Protein AF-A0A7S1D3A8-F1 (afdb_monomer_lite)

Secondary structure (DSSP, 8-state):
-HHHIIIIIHHHHHHHHHHHHTHHHHHHHHHHHHHHHHHHHHHHHHHH--S-TTT---TT-HHHHT-HHHHHHHHHHHHHHHHHTHHHHHHHHHHHHHHHT-HHHHHHHHHHHHHHHHHHHHHHHHHHHHHHHHHHHTTT-HHHHHHHHHHHHHHHHHHHHHHHHHHHHHGGG-

Structure (mmCIF, N/CA/C/O backbone):
data_AF-A0A7S1D3A8-F1
#
_entry.id   AF-A0A7S1D3A8-F1
#
loop_
_atom_site.group_PDB
_atom_site.id
_atom_site.type_symbol
_atom_site.label_atom_id
_atom_site.label_alt_id
_atom_site.label_comp_id
_atom_site.label_asym_id
_atom_site.label_entity_id
_atom_site.label_seq_id
_atom_site.pdbx_PDB_ins_code
_atom_site.Cartn_x
_atom_site.Cartn_y
_atom_site.Cartn_z
_at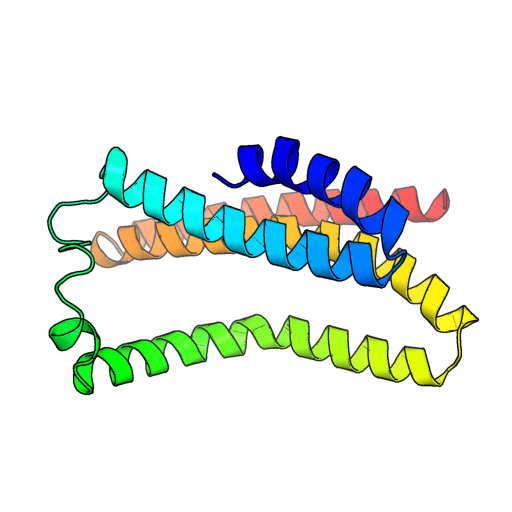om_site.occupancy
_atom_site.B_iso_or_equiv
_atom_site.auth_seq_id
_atom_site.auth_comp_id
_atom_site.auth_asym_id
_atom_site.auth_atom_id
_atom_site.pdbx_PDB_model_num
ATOM 1 N N . SER A 1 1 ? -13.268 -11.171 -0.963 1.00 61.00 1 SER A N 1
ATOM 2 C CA . SER A 1 1 ? -13.591 -10.149 -1.978 1.00 61.00 1 SER A CA 1
ATOM 3 C C . SER A 1 1 ? -12.442 -9.978 -2.970 1.00 61.00 1 SER A C 1
ATOM 5 O O . SER A 1 1 ? -12.591 -10.366 -4.119 1.00 61.00 1 SER A O 1
ATOM 7 N N . THR A 1 2 ? -11.254 -9.556 -2.523 1.00 64.69 2 THR A N 1
ATOM 8 C CA . THR A 1 2 ? -10.090 -9.239 -3.378 1.00 64.69 2 THR A CA 1
ATOM 9 C C . THR A 1 2 ? -9.621 -10.376 -4.292 1.00 64.69 2 THR A C 1
ATOM 11 O O . THR A 1 2 ? -9.406 -10.151 -5.473 1.00 64.69 2 THR A O 1
ATOM 14 N N . LEU A 1 3 ? -9.532 -11.615 -3.790 1.00 71.25 3 LEU A N 1
ATOM 15 C CA . LEU A 1 3 ? -9.133 -12.777 -4.606 1.00 71.25 3 LEU A CA 1
ATOM 16 C C . LEU A 1 3 ? -10.114 -13.070 -5.753 1.00 71.25 3 LEU A C 1
ATOM 18 O O . LEU A 1 3 ? -9.698 -13.484 -6.829 1.00 71.25 3 LEU A O 1
ATOM 22 N N . LEU A 1 4 ? -11.407 -12.821 -5.532 1.00 67.19 4 LEU A N 1
ATOM 23 C CA . LEU A 1 4 ? -12.466 -13.082 -6.507 1.00 67.19 4 LEU A CA 1
ATOM 24 C C . LEU A 1 4 ? -12.478 -11.994 -7.592 1.00 67.19 4 LEU A C 1
ATOM 26 O O . LEU A 1 4 ? -12.541 -12.302 -8.779 1.00 67.19 4 LEU A O 1
ATOM 30 N N . SER A 1 5 ? -12.300 -10.731 -7.190 1.00 66.62 5 SER A N 1
ATOM 31 C CA . SER A 1 5 ? -12.123 -9.609 -8.117 1.00 66.62 5 SER A CA 1
ATOM 32 C C . SER A 1 5 ? -10.848 -9.745 -8.959 1.00 66.62 5 SER A C 1
ATOM 34 O O . SER A 1 5 ? -10.890 -9.508 -10.166 1.00 66.62 5 SER A O 1
ATOM 36 N N . CYS A 1 6 ? -9.721 -10.141 -8.353 1.00 63.53 6 CYS A N 1
ATOM 37 C CA . CYS A 1 6 ? -8.453 -10.311 -9.070 1.00 63.53 6 CYS A CA 1
ATOM 38 C C . CYS A 1 6 ? -8.488 -11.509 -10.024 1.00 63.53 6 CYS A C 1
ATOM 40 O O . CYS A 1 6 ? -7.989 -11.410 -11.139 1.00 63.53 6 CYS A O 1
ATOM 42 N N . GLY A 1 7 ? -9.067 -12.633 -9.594 1.00 69.56 7 GLY A N 1
ATOM 43 C CA . GLY A 1 7 ? -9.063 -13.875 -10.368 1.00 69.56 7 GLY A CA 1
ATOM 44 C C . GLY A 1 7 ? -10.074 -13.914 -11.513 1.00 69.56 7 GLY A C 1
ATOM 45 O O . GLY A 1 7 ? -9.847 -14.625 -12.485 1.00 69.56 7 GLY A O 1
ATOM 46 N N . VAL A 1 8 ? -11.179 -13.166 -11.417 1.00 70.19 8 VAL A N 1
ATOM 47 C CA . VAL A 1 8 ? -12.288 -13.253 -12.383 1.00 70.19 8 VAL A CA 1
ATOM 48 C C . VAL A 1 8 ? -12.527 -11.923 -13.088 1.00 70.19 8 VAL A C 1
ATOM 50 O O . VAL A 1 8 ? -12.502 -11.868 -14.315 1.00 70.19 8 VAL A O 1
ATOM 53 N N . THR A 1 9 ? -12.715 -10.833 -12.343 1.00 73.12 9 THR A N 1
ATOM 54 C CA . THR A 1 9 ? -13.114 -9.549 -12.938 1.00 73.12 9 THR A CA 1
ATOM 55 C C . THR A 1 9 ? -12.007 -8.932 -13.787 1.00 73.12 9 THR A C 1
ATOM 57 O O . THR A 1 9 ? -12.277 -8.459 -14.886 1.00 73.12 9 THR A O 1
ATOM 60 N N . LEU A 1 10 ? -10.768 -8.951 -13.291 1.00 74.19 10 LEU A N 1
ATOM 61 C CA . LEU A 1 10 ? -9.603 -8.338 -13.935 1.00 74.19 10 LEU A CA 1
ATOM 62 C C . LEU A 1 10 ? -9.209 -9.004 -15.275 1.00 74.19 10 LEU A C 1
ATOM 64 O O . LEU A 1 10 ? -9.057 -8.287 -16.264 1.00 74.19 10 LEU A O 1
ATOM 68 N N . PRO A 1 11 ? -9.083 -10.344 -15.382 1.00 77.31 11 PRO A N 1
ATOM 69 C CA . PRO A 1 11 ? -8.753 -10.980 -16.659 1.00 77.31 11 PRO A CA 1
ATOM 70 C C . PRO A 1 11 ? -9.893 -10.892 -17.681 1.00 77.31 11 PRO A C 1
ATOM 72 O O . PRO A 1 11 ? -9.628 -10.690 -18.866 1.00 77.31 11 PRO A O 1
ATOM 75 N N . LEU A 1 12 ? -11.156 -10.984 -17.244 1.00 74.75 12 LEU A N 1
ATOM 76 C CA . LEU A 1 12 ? -12.311 -10.832 -18.134 1.00 74.75 12 LEU A CA 1
ATOM 77 C C . LEU A 1 12 ? -12.417 -9.401 -18.673 1.00 74.75 12 LEU A C 1
ATOM 79 O O . LEU A 1 12 ? -12.597 -9.212 -19.876 1.00 74.75 12 LEU A O 1
ATOM 83 N N . SER A 1 13 ? -12.265 -8.386 -17.817 1.00 72.62 13 SER A N 1
ATOM 84 C CA . SER A 1 13 ? -12.326 -6.989 -18.253 1.00 72.62 13 SER A CA 1
ATOM 85 C C . SER A 1 13 ? -11.153 -6.629 -19.165 1.00 72.62 13 SER A C 1
ATOM 87 O O . SER A 1 13 ? -11.371 -5.977 -20.184 1.00 72.62 13 SER A O 1
ATOM 89 N N . LEU A 1 14 ? -9.938 -7.113 -18.888 1.00 75.50 14 LEU A N 1
ATOM 90 C CA . LEU A 1 14 ? -8.790 -6.909 -19.775 1.00 75.50 14 LEU A CA 1
ATOM 91 C C . LEU A 1 14 ? -8.993 -7.570 -21.142 1.00 75.50 14 LEU A C 1
ATOM 93 O O . LEU A 1 14 ? -8.772 -6.919 -22.161 1.00 75.50 14 LEU A O 1
ATOM 97 N N . PHE A 1 15 ? -9.455 -8.823 -21.184 1.00 76.50 15 PHE A N 1
ATOM 98 C CA . PHE A 1 15 ? -9.671 -9.538 -22.445 1.00 76.50 15 PHE A CA 1
ATOM 99 C C . PHE A 1 15 ? -10.673 -8.817 -23.356 1.00 76.50 15 PHE A C 1
ATOM 101 O O . PHE A 1 15 ? -10.436 -8.686 -24.558 1.00 76.50 15 PHE A O 1
ATOM 108 N N . PHE A 1 16 ? -11.765 -8.303 -22.787 1.00 74.50 16 PHE A N 1
ATOM 109 C CA . PHE A 1 16 ? -12.760 -7.555 -23.548 1.00 74.50 16 PHE A CA 1
ATOM 110 C C . PHE A 1 16 ? -12.296 -6.129 -23.870 1.00 74.50 16 PHE A C 1
ATOM 112 O O . PHE A 1 16 ? -12.231 -5.765 -25.040 1.00 74.50 16 PHE A O 1
ATOM 119 N N . PHE A 1 17 ? -11.943 -5.304 -22.884 1.00 72.50 17 PHE A N 1
ATOM 120 C CA . PHE A 1 17 ? -11.730 -3.868 -23.109 1.00 72.50 17 PHE A CA 1
ATOM 121 C C . PHE A 1 17 ? -10.424 -3.539 -23.843 1.00 72.50 17 PHE A C 1
ATOM 123 O O . PHE A 1 17 ? -10.405 -2.608 -24.654 1.00 72.50 17 PHE A O 1
ATOM 130 N N . VAL A 1 18 ? -9.350 -4.312 -23.646 1.00 73.50 18 VAL A N 1
ATOM 131 C CA . VAL A 1 18 ? -8.080 -4.085 -24.365 1.00 73.50 18 VAL A CA 1
ATOM 132 C C . VAL A 1 18 ? -8.222 -4.411 -25.854 1.00 73.50 18 VAL A C 1
ATOM 134 O O . VAL A 1 18 ? -7.621 -3.733 -26.686 1.00 73.50 18 VAL A O 1
ATOM 137 N N . ARG A 1 19 ? -9.072 -5.385 -26.216 1.00 71.56 19 ARG A N 1
ATOM 138 C CA . ARG A 1 19 ? -9.339 -5.763 -27.615 1.00 71.56 19 ARG A CA 1
ATOM 139 C C . ARG A 1 19 ? -9.963 -4.622 -28.430 1.00 71.56 19 ARG A C 1
ATOM 141 O O . ARG A 1 19 ? -9.695 -4.539 -29.624 1.00 71.56 19 ARG A O 1
ATOM 148 N N . TRP A 1 20 ? -10.762 -3.761 -27.794 1.00 70.44 20 TRP A N 1
ATOM 149 C CA . TRP A 1 20 ? -11.514 -2.688 -28.462 1.00 70.44 20 TRP A CA 1
ATOM 150 C C . TRP A 1 20 ? -10.879 -1.298 -28.323 1.00 70.44 20 TRP A C 1
ATOM 152 O O . TRP A 1 20 ? -10.929 -0.522 -29.271 1.00 70.44 20 TRP A O 1
ATOM 162 N N . PHE A 1 21 ? -10.282 -0.977 -27.169 1.00 75.06 21 PHE A N 1
ATOM 163 C CA . PHE A 1 21 ? -9.802 0.378 -26.844 1.00 75.06 21 PHE A CA 1
ATOM 164 C C . PHE A 1 21 ? -8.290 0.473 -26.576 1.00 75.06 21 PHE A C 1
ATOM 166 O O . PHE A 1 21 ? -7.795 1.540 -26.200 1.00 75.06 21 PHE A O 1
ATOM 173 N N . GLY A 1 22 ? -7.534 -0.619 -26.745 1.00 80.81 22 GLY A N 1
ATOM 174 C CA . GLY A 1 22 ? -6.087 -0.634 -26.518 1.00 80.81 22 GLY A CA 1
ATOM 175 C C . GLY A 1 22 ? -5.723 -0.176 -25.100 1.00 80.81 22 GLY A C 1
ATOM 176 O O . GLY A 1 22 ? -6.218 -0.728 -24.117 1.00 80.81 22 GLY A O 1
ATOM 177 N N . LEU A 1 23 ? -4.885 0.863 -24.987 1.00 76.50 23 LEU A N 1
ATOM 178 C CA . LEU A 1 23 ? -4.399 1.391 -23.703 1.00 76.50 23 LEU A CA 1
ATOM 179 C C . LEU A 1 23 ? -5.519 2.002 -22.834 1.00 76.50 23 LEU A C 1
ATOM 181 O O . LEU A 1 23 ? -5.527 1.822 -21.617 1.00 76.50 23 LEU A O 1
ATOM 185 N N . LEU A 1 24 ? -6.509 2.664 -23.446 1.00 84.31 24 LEU A N 1
ATOM 186 C CA . LEU A 1 24 ? -7.685 3.192 -22.731 1.00 84.31 24 LEU A CA 1
ATOM 187 C C . LEU A 1 24 ? -8.569 2.057 -22.184 1.00 84.31 24 LEU A C 1
ATOM 189 O O . LEU A 1 24 ? -9.211 2.196 -21.140 1.00 84.31 24 LEU A O 1
ATOM 193 N N . GLY A 1 25 ? -8.551 0.903 -22.855 1.00 81.00 25 GLY A N 1
ATOM 194 C CA . GLY A 1 25 ? -9.197 -0.323 -22.395 1.00 81.00 25 GLY A CA 1
ATOM 195 C C . GLY A 1 25 ? -8.607 -0.848 -21.083 1.00 81.00 25 GLY A C 1
ATOM 196 O O . GLY A 1 25 ? -9.339 -1.303 -20.210 1.00 81.00 25 GLY A O 1
ATOM 197 N N . ALA A 1 26 ? -7.291 -0.723 -20.896 1.00 80.50 26 ALA A N 1
ATOM 198 C CA . ALA A 1 26 ? -6.635 -1.121 -19.650 1.00 80.50 26 ALA A CA 1
ATOM 199 C C . ALA A 1 26 ? -7.014 -0.198 -18.477 1.00 80.50 26 ALA A C 1
ATOM 201 O O . ALA A 1 26 ? -7.303 -0.676 -17.379 1.00 80.50 26 ALA A O 1
ATOM 202 N N . ALA A 1 27 ? -7.081 1.117 -18.712 1.00 83.25 27 ALA A N 1
ATOM 203 C CA . ALA A 1 27 ? -7.498 2.080 -17.691 1.00 83.25 27 ALA A CA 1
ATOM 204 C C . ALA A 1 27 ? -8.957 1.855 -17.252 1.00 83.25 27 ALA A C 1
ATOM 206 O O . ALA A 1 27 ? -9.261 1.825 -16.059 1.00 83.25 27 ALA A O 1
ATOM 207 N N . THR A 1 28 ? -9.860 1.633 -18.209 1.00 83.00 28 THR A N 1
ATOM 208 C CA . THR A 1 28 ? -11.274 1.335 -17.919 1.00 83.00 28 THR A CA 1
ATOM 209 C C . THR A 1 28 ? -11.447 -0.002 -17.197 1.00 83.00 28 THR A C 1
ATOM 211 O O . THR A 1 28 ? -12.210 -0.073 -16.231 1.00 83.00 28 THR A O 1
ATOM 214 N N . ALA A 1 29 ? -10.689 -1.036 -17.576 1.00 83.62 29 ALA A N 1
ATOM 215 C CA . ALA A 1 29 ? -10.663 -2.318 -16.872 1.00 83.62 29 ALA A CA 1
ATOM 216 C C . ALA A 1 29 ? -10.241 -2.174 -15.398 1.00 83.62 29 ALA A C 1
ATOM 218 O O . ALA A 1 29 ? -10.841 -2.808 -14.526 1.00 83.62 29 ALA A O 1
ATOM 219 N N . PHE A 1 30 ? -9.263 -1.310 -15.106 1.00 83.81 30 PHE A N 1
ATOM 220 C CA . PHE A 1 30 ? -8.809 -1.043 -13.740 1.00 83.81 30 PHE A CA 1
ATOM 221 C C . PHE A 1 30 ? -9.879 -0.342 -12.892 1.00 83.81 30 PHE A C 1
ATOM 223 O O . PHE A 1 30 ? -10.149 -0.753 -11.762 1.00 83.81 30 PHE A O 1
ATOM 230 N N . VAL A 1 31 ? -10.551 0.671 -13.447 1.00 86.88 31 VAL A N 1
ATOM 231 C CA . VAL A 1 31 ? -11.655 1.359 -12.754 1.00 86.88 31 VAL A CA 1
ATOM 232 C C . VAL A 1 31 ? -12.802 0.389 -12.467 1.00 86.88 31 VAL A C 1
ATOM 234 O O . VAL A 1 31 ? -13.310 0.348 -11.346 1.00 86.88 31 VAL A O 1
ATOM 237 N N . LEU A 1 32 ? -13.179 -0.441 -13.445 1.00 84.19 32 LEU A N 1
ATOM 238 C CA . LEU A 1 32 ? -14.211 -1.465 -13.265 1.00 84.19 32 LEU A CA 1
ATOM 239 C C . LEU A 1 32 ? -13.829 -2.484 -12.191 1.00 84.19 32 LEU A C 1
ATOM 241 O O . LEU A 1 32 ? -14.670 -2.852 -11.368 1.00 84.19 32 LEU A O 1
ATOM 245 N N . TYR A 1 33 ? -12.565 -2.909 -12.159 1.00 83.81 33 TYR A N 1
ATOM 246 C CA . TYR A 1 33 ? -12.050 -3.762 -11.096 1.00 83.81 33 TYR A CA 1
ATOM 247 C C . TYR A 1 33 ? -12.234 -3.100 -9.721 1.00 83.81 33 TYR A C 1
ATOM 249 O O . TYR A 1 33 ? -12.831 -3.714 -8.832 1.00 83.81 33 TYR A O 1
ATOM 257 N N . GLN A 1 34 ? -11.831 -1.835 -9.568 1.00 85.25 34 GLN A N 1
ATOM 258 C CA . GLN A 1 34 ? -11.937 -1.108 -8.301 1.00 85.25 34 GLN A CA 1
ATOM 259 C C . GLN A 1 34 ? -13.396 -0.952 -7.840 1.00 85.25 34 GLN A C 1
ATOM 261 O O . GLN A 1 34 ? -13.715 -1.188 -6.671 1.00 85.25 34 GLN A O 1
ATOM 266 N N . VAL A 1 35 ? -14.301 -0.619 -8.765 1.00 86.69 35 VAL A N 1
ATOM 267 C CA . VAL A 1 35 ? -15.744 -0.524 -8.492 1.00 86.69 35 VAL A CA 1
ATOM 268 C C . VAL A 1 35 ? -16.314 -1.885 -8.096 1.00 86.69 35 VAL A C 1
ATOM 270 O O . VAL A 1 35 ? -17.060 -1.978 -7.122 1.00 86.69 35 VAL A O 1
ATOM 273 N N . SER A 1 36 ? -15.930 -2.959 -8.793 1.00 82.88 36 SER A N 1
ATOM 274 C CA . SER A 1 36 ? -16.388 -4.314 -8.471 1.00 82.88 36 SER A CA 1
ATOM 275 C C . SER A 1 36 ? -15.939 -4.758 -7.077 1.00 82.88 36 SER A C 1
ATOM 277 O O . SER A 1 36 ? -16.717 -5.362 -6.342 1.00 82.88 36 SER A O 1
ATOM 279 N N . GLN A 1 37 ? -14.709 -4.418 -6.680 1.00 84.69 37 GLN A N 1
ATOM 280 C CA . GLN A 1 37 ? -14.175 -4.738 -5.361 1.00 84.69 37 GLN A CA 1
ATOM 281 C C . GLN A 1 37 ? -14.959 -4.012 -4.261 1.00 84.69 37 GLN A C 1
ATOM 283 O O . GLN A 1 37 ? -15.305 -4.629 -3.250 1.00 84.69 37 GLN A O 1
ATOM 288 N N . ALA A 1 38 ? -15.275 -2.730 -4.469 1.00 85.25 38 ALA A N 1
ATOM 289 C CA . ALA A 1 38 ? -16.102 -1.949 -3.554 1.00 85.25 38 ALA A CA 1
ATOM 290 C C . ALA A 1 38 ? -17.529 -2.513 -3.456 1.00 85.25 38 ALA A C 1
ATOM 292 O O . ALA A 1 38 ? -18.032 -2.730 -2.354 1.00 85.25 38 ALA A O 1
ATOM 293 N N . ALA A 1 39 ? -18.154 -2.834 -4.592 1.00 85.00 39 ALA A N 1
ATOM 294 C CA . ALA A 1 39 ? -19.491 -3.421 -4.634 1.00 85.00 39 ALA A CA 1
ATOM 295 C C . ALA A 1 39 ? -19.548 -4.785 -3.926 1.00 85.00 39 ALA A C 1
ATOM 297 O O . ALA A 1 39 ? -20.459 -5.033 -3.140 1.00 85.00 39 ALA A O 1
ATOM 298 N N . LEU A 1 40 ? -18.553 -5.652 -4.141 1.00 84.44 40 LEU A N 1
ATOM 299 C CA . LEU A 1 40 ? -18.460 -6.951 -3.470 1.00 84.44 40 LEU A CA 1
ATOM 300 C C . LEU A 1 40 ? -18.209 -6.818 -1.969 1.00 84.44 40 LEU A C 1
ATOM 302 O O . LEU A 1 40 ? -18.724 -7.623 -1.199 1.00 84.44 40 LEU A O 1
ATOM 306 N N . LEU A 1 41 ? -17.429 -5.822 -1.538 1.00 82.69 41 LEU A N 1
ATOM 307 C CA . LEU A 1 41 ? -17.264 -5.526 -0.115 1.00 82.69 41 LEU A CA 1
ATOM 308 C C . LEU A 1 41 ? -18.592 -5.097 0.510 1.00 82.69 41 LEU A C 1
ATOM 310 O O . LEU A 1 41 ? -18.954 -5.642 1.549 1.00 82.69 41 LEU A O 1
ATOM 314 N N . LEU A 1 42 ? -19.333 -4.195 -0.136 1.00 82.50 42 LEU A N 1
ATOM 315 C CA . LEU A 1 42 ? -20.651 -3.759 0.331 1.00 82.50 42 LEU A CA 1
ATOM 316 C C . LEU A 1 42 ? -21.656 -4.918 0.373 1.00 82.50 42 LEU A C 1
ATOM 318 O O . LEU A 1 42 ? -22.314 -5.108 1.390 1.00 82.50 42 LEU A O 1
ATOM 322 N N . LEU A 1 43 ? -21.718 -5.742 -0.677 1.00 83.25 43 LEU A N 1
ATOM 323 C CA . LEU A 1 43 ? -22.546 -6.953 -0.699 1.00 83.25 43 LEU A CA 1
ATOM 324 C C . LEU A 1 43 ? -22.161 -7.926 0.417 1.00 83.25 43 LEU A C 1
ATOM 326 O O . LEU A 1 43 ? -23.031 -8.447 1.106 1.00 83.25 43 LEU A O 1
ATOM 330 N N . TYR A 1 44 ? -20.865 -8.153 0.630 1.00 82.00 44 TYR A N 1
ATOM 331 C CA . TYR A 1 44 ? -20.380 -9.028 1.694 1.00 82.00 44 TYR A CA 1
ATOM 332 C C . TYR A 1 44 ? -20.768 -8.507 3.086 1.00 82.00 44 TYR A C 1
ATOM 334 O O . TYR A 1 44 ? -21.259 -9.271 3.916 1.00 82.00 44 TYR A O 1
ATOM 342 N N . LEU A 1 45 ? -20.607 -7.202 3.317 1.00 79.06 45 LEU A N 1
ATOM 343 C CA . LEU A 1 45 ? -21.054 -6.500 4.522 1.00 79.06 45 LEU A CA 1
ATOM 344 C C . LEU A 1 45 ? -22.565 -6.660 4.749 1.00 79.06 45 LEU A C 1
ATOM 346 O O . LEU A 1 45 ? -22.977 -6.982 5.863 1.00 79.06 45 LEU A O 1
ATOM 350 N N . SER A 1 46 ? -23.377 -6.470 3.706 1.00 74.56 46 SER A N 1
ATOM 351 C CA . SER A 1 46 ? -24.839 -6.560 3.782 1.00 74.56 46 SER A CA 1
ATOM 352 C C . SER A 1 46 ? -25.357 -7.987 3.965 1.00 74.56 46 SER A C 1
ATOM 354 O O . SER A 1 46 ? -26.295 -8.183 4.731 1.00 74.56 46 SER A O 1
ATOM 356 N N . CYS A 1 47 ? -24.776 -8.979 3.285 1.00 75.50 47 CYS A N 1
ATOM 357 C CA . CYS A 1 47 ? -25.281 -10.355 3.293 1.00 75.50 47 CYS A CA 1
ATOM 358 C C . CYS A 1 47 ? -24.788 -11.179 4.486 1.00 75.50 47 CYS A C 1
ATOM 360 O O . CYS A 1 47 ? -25.554 -11.971 5.025 1.00 75.50 47 CYS A O 1
ATOM 362 N N . PHE A 1 48 ? -23.519 -11.033 4.876 1.00 71.50 48 PHE A N 1
ATOM 363 C CA . PHE A 1 48 ? -22.913 -11.886 5.905 1.00 71.50 48 PHE A CA 1
ATOM 364 C C . PHE A 1 48 ? -22.834 -11.220 7.278 1.00 71.50 48 PHE A C 1
ATOM 366 O O . PHE A 1 48 ? -22.585 -11.917 8.256 1.00 71.50 48 PHE A O 1
ATOM 373 N N . GLN A 1 49 ? -22.998 -9.891 7.349 1.00 66.50 49 GLN A N 1
ATOM 374 C CA . GLN A 1 49 ? -22.894 -9.087 8.573 1.00 66.50 49 GLN A CA 1
ATOM 375 C C . GLN A 1 49 ? -21.800 -9.562 9.556 1.00 66.50 49 GLN A C 1
ATOM 377 O O . GLN A 1 49 ? -22.072 -9.747 10.739 1.00 66.50 49 GLN A O 1
ATOM 382 N N . PRO A 1 50 ? -20.531 -9.731 9.132 1.00 61.66 50 PRO A N 1
ATOM 383 C CA . PRO A 1 50 ? -19.471 -10.240 10.013 1.00 61.66 50 PRO A CA 1
ATOM 384 C C . PRO A 1 50 ? -19.004 -9.209 11.063 1.00 61.66 50 PRO A C 1
ATOM 386 O O . PRO A 1 50 ? -17.941 -9.362 11.660 1.00 61.66 50 PRO A O 1
ATOM 389 N N . HIS A 1 51 ? -19.754 -8.120 11.238 1.00 61.28 51 HIS A N 1
ATOM 390 C CA . HIS A 1 51 ? -19.393 -6.968 12.053 1.00 61.28 51 HIS A CA 1
ATOM 391 C C . HIS A 1 51 ? -20.059 -7.083 13.419 1.00 61.28 51 HIS A C 1
ATOM 393 O O . HIS A 1 51 ? -21.155 -7.628 13.543 1.00 61.28 51 HIS A O 1
ATOM 399 N N . HIS A 1 52 ? -19.414 -6.539 14.451 1.00 60.31 52 HIS A N 1
ATOM 400 C CA . HIS A 1 52 ? -20.072 -6.397 15.742 1.00 60.31 52 HIS A CA 1
ATOM 401 C C . HIS A 1 52 ? -21.295 -5.477 15.550 1.00 60.31 52 HIS A C 1
ATOM 403 O O . HIS A 1 52 ? -21.167 -4.457 14.870 1.00 60.31 52 HIS A O 1
ATOM 409 N N . PRO A 1 53 ? -22.467 -5.774 16.138 1.00 56.19 53 PRO A N 1
ATOM 410 C CA . PRO A 1 53 ? -23.699 -5.005 15.914 1.00 56.19 53 PRO A CA 1
ATOM 411 C C . PRO A 1 53 ? -23.615 -3.505 16.264 1.00 56.19 53 PRO A C 1
ATOM 413 O O . PRO A 1 53 ? -24.488 -2.744 15.878 1.00 56.19 53 PRO A O 1
ATOM 416 N N . GLN A 1 54 ? -22.555 -3.063 16.951 1.00 57.47 54 GLN A N 1
ATOM 417 C CA . GLN A 1 54 ? -22.279 -1.657 17.286 1.00 57.47 54 GLN A CA 1
ATOM 418 C C . GLN A 1 54 ? -21.356 -0.941 16.280 1.00 57.47 54 GLN A C 1
ATOM 420 O O . GLN A 1 54 ? -21.095 0.247 16.423 1.00 57.47 54 GLN A O 1
ATOM 425 N N . SER A 1 55 ? -20.792 -1.653 15.299 1.00 61.12 55 SER A N 1
ATOM 426 C CA . SER A 1 55 ? -19.792 -1.110 14.365 1.00 61.12 55 SER A CA 1
ATOM 427 C C . SER A 1 55 ? -20.399 -0.550 13.079 1.00 61.12 55 SER A C 1
ATOM 429 O O . SER A 1 55 ? -19.753 0.236 12.392 1.00 61.12 55 SER A O 1
ATOM 431 N N . TRP A 1 56 ? -21.597 -1.008 12.708 1.00 61.53 56 TRP A N 1
ATOM 432 C CA . TRP A 1 56 ? -22.237 -0.663 11.443 1.00 61.53 56 TRP A CA 1
ATOM 433 C C . TRP A 1 56 ? -23.759 -0.730 11.582 1.00 61.53 56 TRP A C 1
ATOM 435 O O . TRP A 1 56 ? -24.358 -1.793 11.441 1.00 61.53 56 TRP A O 1
ATOM 445 N N . GLU A 1 57 ? -24.394 0.417 11.815 1.00 62.03 57 GLU A N 1
ATOM 446 C CA . GLU A 1 57 ? -25.859 0.544 11.904 1.00 62.03 57 GLU A CA 1
ATOM 447 C C . GLU A 1 57 ? -26.547 0.592 10.518 1.00 62.03 57 GLU A C 1
ATOM 449 O O . GLU A 1 57 ? -27.734 0.890 10.387 1.00 62.03 57 GLU A O 1
ATOM 454 N N . GLY A 1 58 ? -25.809 0.263 9.452 1.00 66.00 58 GLY A N 1
ATOM 455 C CA . GLY A 1 58 ? -26.304 0.245 8.079 1.00 66.00 58 GLY A CA 1
ATOM 456 C C . GLY A 1 58 ? -26.106 1.563 7.327 1.00 66.00 58 GLY A C 1
ATOM 457 O O . GLY A 1 58 ? -25.582 2.549 7.836 1.00 66.00 58 GLY A O 1
ATOM 458 N N . LEU A 1 59 ? -26.562 1.584 6.073 1.00 64.25 59 LEU A N 1
ATOM 459 C CA . LEU A 1 59 ? -26.474 2.753 5.186 1.00 64.25 59 LEU A CA 1
ATOM 460 C C . LEU A 1 59 ? -27.491 3.861 5.531 1.00 64.25 59 LEU A C 1
ATOM 462 O O . LEU A 1 59 ? -27.524 4.880 4.854 1.00 64.25 59 LEU A O 1
ATOM 466 N N . GLY A 1 60 ? -28.342 3.675 6.546 1.00 60.31 60 GLY A N 1
ATOM 467 C CA . GLY A 1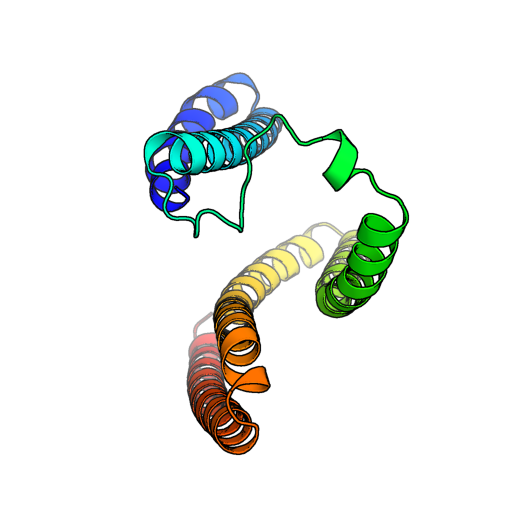 60 ? -29.387 4.636 6.926 1.00 60.31 60 GLY A CA 1
ATOM 468 C C . GLY A 1 60 ? -28.902 5.782 7.820 1.00 60.31 60 GLY A C 1
ATOM 469 O O . GLY A 1 60 ? -29.550 6.824 7.888 1.00 60.31 60 GLY A O 1
ATOM 470 N N . VAL A 1 61 ? -27.742 5.632 8.465 1.00 65.94 61 VAL A N 1
ATOM 471 C CA . VAL A 1 61 ? -27.268 6.539 9.526 1.00 65.94 61 VAL A CA 1
ATOM 472 C C . VAL A 1 61 ? -26.314 7.622 8.993 1.00 65.94 61 VAL A C 1
ATOM 474 O O . VAL A 1 61 ? -25.361 8.060 9.637 1.00 65.94 61 VAL A O 1
ATOM 477 N N . TRP A 1 62 ? -26.580 8.103 7.775 1.00 65.31 62 TRP A N 1
ATOM 478 C CA . TRP A 1 62 ? -25.768 9.130 7.106 1.00 65.31 62 TRP A CA 1
ATOM 479 C C . TRP A 1 62 ? -25.683 10.446 7.890 1.00 65.31 62 TRP A C 1
ATOM 481 O O . TRP A 1 62 ? -24.671 11.140 7.831 1.00 65.31 62 TRP A O 1
ATOM 491 N N . LYS A 1 63 ? -26.736 10.796 8.639 1.00 66.94 63 LYS A N 1
ATOM 492 C CA . LYS A 1 63 ? -26.774 12.035 9.430 1.00 66.94 63 LYS A CA 1
ATOM 493 C C . LYS A 1 63 ? -25.821 12.014 10.624 1.00 66.94 63 LYS A C 1
ATOM 495 O O . LYS A 1 63 ? -25.286 13.063 10.969 1.00 66.94 63 LYS A O 1
ATOM 500 N N . GLU A 1 64 ? -25.592 10.856 11.237 1.00 68.06 64 GLU A N 1
ATOM 501 C CA . GLU A 1 64 ? -24.666 10.740 12.373 1.00 68.06 64 GLU A CA 1
ATOM 502 C C . GLU A 1 64 ? -23.222 10.621 11.885 1.00 68.06 64 GLU A C 1
ATOM 504 O O . GLU A 1 64 ? -22.330 11.243 12.460 1.00 68.06 64 GLU A O 1
ATOM 509 N N . ALA A 1 65 ? -23.008 9.962 10.740 1.00 67.38 65 ALA A N 1
ATOM 510 C CA . ALA A 1 65 ? -21.715 9.945 10.057 1.00 67.38 65 ALA A CA 1
ATOM 511 C C . ALA A 1 65 ? -21.240 11.350 9.627 1.00 67.38 65 ALA A C 1
ATOM 513 O O . ALA A 1 65 ? -20.040 11.617 9.617 1.00 67.38 65 ALA A O 1
ATOM 514 N N . LEU A 1 66 ? -22.167 12.266 9.309 1.00 74.12 66 LEU A N 1
ATOM 515 C CA . LEU A 1 66 ? -21.858 13.643 8.899 1.00 74.12 66 LEU A CA 1
ATOM 516 C C . LEU A 1 66 ? -21.758 14.632 10.076 1.00 74.12 66 LEU A C 1
ATOM 518 O O . LEU A 1 66 ? -21.650 15.844 9.867 1.00 74.12 66 LEU A O 1
ATOM 522 N N . GLN A 1 67 ? -21.787 14.159 11.325 1.00 83.62 67 GLN A N 1
ATOM 523 C CA . GLN A 1 67 ? -21.576 15.040 12.469 1.00 83.62 67 GLN A CA 1
ATOM 524 C C . GLN A 1 67 ? -20.167 15.638 12.429 1.00 83.62 67 GLN A C 1
ATOM 526 O O . GLN A 1 67 ? -19.162 14.935 12.537 1.00 83.62 67 GLN A O 1
ATOM 531 N N . TRP A 1 68 ? -20.094 16.968 12.350 1.00 80.88 68 TRP A N 1
ATOM 532 C CA . TRP A 1 68 ? -18.838 17.709 12.192 1.00 80.88 68 TRP A CA 1
ATOM 533 C C . TRP A 1 68 ? -17.771 17.352 13.237 1.00 80.88 68 TRP A C 1
ATOM 535 O O . TRP A 1 68 ? -16.586 17.281 12.922 1.00 80.88 68 TRP A O 1
ATOM 545 N N . LYS A 1 69 ? -18.180 17.073 14.482 1.00 81.56 69 LYS A N 1
ATOM 546 C CA . LYS A 1 69 ? -17.263 16.685 15.564 1.00 81.56 69 LYS A CA 1
ATOM 547 C C . LYS A 1 69 ? -16.595 15.327 15.307 1.00 81.56 69 LYS A C 1
ATOM 549 O O . LYS A 1 69 ? -15.391 15.204 15.519 1.00 81.56 69 LYS A O 1
ATOM 554 N N . ALA A 1 70 ? -17.355 14.339 14.832 1.00 79.94 70 ALA A N 1
ATOM 555 C CA . ALA A 1 70 ? -16.838 13.015 14.494 1.00 79.94 70 ALA A CA 1
ATOM 556 C C . ALA A 1 70 ? -15.953 13.077 13.241 1.00 79.94 70 ALA A C 1
ATOM 558 O O . ALA A 1 70 ? -14.836 12.562 13.250 1.00 79.94 70 ALA A O 1
ATOM 559 N N . VAL A 1 71 ? -16.398 13.806 12.212 1.00 84.00 71 VAL A N 1
ATOM 560 C CA . VAL A 1 71 ? -15.628 14.026 10.978 1.00 84.00 71 VAL A CA 1
ATOM 561 C C . VAL A 1 71 ? -14.299 14.723 11.269 1.00 84.00 71 VAL A C 1
ATOM 563 O O . VAL A 1 71 ? -13.264 14.280 10.781 1.00 84.00 71 VAL A O 1
ATOM 566 N N . LYS A 1 72 ? -14.286 15.767 12.108 1.00 86.75 72 LYS A N 1
ATOM 567 C CA . LYS A 1 72 ? -13.050 16.472 12.477 1.00 86.75 72 LYS A CA 1
ATOM 568 C C . LYS A 1 72 ? -12.051 15.542 13.168 1.00 86.75 72 LYS A C 1
ATOM 570 O O . LYS A 1 72 ? -10.885 15.528 12.788 1.00 86.75 72 LYS A O 1
ATOM 575 N N . SER A 1 73 ? -12.506 14.757 14.146 1.00 84.50 73 SER A N 1
ATOM 576 C CA . SER A 1 73 ? -11.640 13.794 14.839 1.00 84.50 73 SER A CA 1
ATOM 577 C C . SER A 1 73 ? -11.111 12.720 13.885 1.00 84.50 73 SER A C 1
ATOM 579 O O . SER A 1 73 ? -9.937 12.362 13.954 1.00 84.50 73 SER A O 1
ATOM 581 N N . TYR A 1 74 ? -11.945 12.257 12.951 1.00 85.12 74 TYR A N 1
ATOM 582 C CA . TYR A 1 74 ? -11.542 11.296 11.929 1.00 85.12 74 TYR A CA 1
ATOM 583 C C . TYR A 1 74 ? -10.507 11.872 10.956 1.00 85.12 74 TYR A C 1
ATOM 585 O O . TYR A 1 74 ? -9.536 11.196 10.629 1.00 85.12 74 TYR A O 1
ATOM 593 N N . ILE A 1 75 ? -10.667 13.127 10.523 1.00 86.56 75 ILE A N 1
ATOM 594 C CA . ILE A 1 75 ? -9.688 13.812 9.667 1.00 86.56 75 ILE A CA 1
ATOM 595 C C . ILE A 1 75 ? -8.355 13.977 10.403 1.00 86.56 75 ILE A C 1
ATOM 597 O O . ILE A 1 75 ? -7.312 13.734 9.809 1.00 86.56 75 ILE A O 1
ATOM 601 N N . GLU A 1 76 ? -8.371 14.338 11.687 1.00 87.88 76 GLU A N 1
ATOM 602 C CA . GLU A 1 76 ? -7.153 14.485 12.494 1.00 87.88 76 GLU A CA 1
ATOM 603 C C . GLU A 1 76 ? -6.376 13.162 12.613 1.00 87.88 76 GLU A C 1
ATOM 605 O O . GLU A 1 76 ? -5.163 13.133 12.412 1.00 87.88 76 GLU A O 1
ATOM 610 N N . LEU A 1 77 ? -7.082 12.046 12.822 1.00 84.75 77 LEU A N 1
ATOM 611 C CA . LEU A 1 77 ? -6.508 10.695 12.749 1.00 84.75 77 LEU A CA 1
ATOM 612 C C . LEU A 1 77 ? -6.016 10.352 11.331 1.00 84.75 77 LEU A C 1
ATOM 614 O O . LEU A 1 77 ? -4.943 9.771 11.159 1.00 84.75 77 LEU A O 1
ATOM 618 N N . GLY A 1 78 ? -6.785 10.734 10.311 1.00 83.31 78 GLY A N 1
ATOM 619 C CA . GLY A 1 78 ? -6.474 10.509 8.902 1.00 83.31 78 GLY A CA 1
ATOM 620 C C . GLY A 1 78 ? -5.223 11.248 8.430 1.00 83.31 78 GLY A C 1
ATOM 621 O O . GLY A 1 78 ? -4.467 10.696 7.633 1.00 83.31 78 GLY A O 1
ATOM 622 N N . LEU A 1 79 ? -4.945 12.444 8.960 1.00 85.25 79 LEU A N 1
ATOM 623 C CA . LEU A 1 79 ? -3.734 13.210 8.650 1.00 85.25 79 LEU A CA 1
ATOM 624 C C . LEU A 1 79 ? -2.462 12.419 8.976 1.00 85.25 79 LEU A C 1
ATOM 626 O O . LEU A 1 79 ? -1.534 12.412 8.170 1.00 85.25 79 LEU A O 1
ATOM 630 N N . GLY A 1 80 ? -2.440 11.682 10.092 1.00 81.81 80 GLY A N 1
ATOM 631 C CA . GLY A 1 80 ? -1.326 10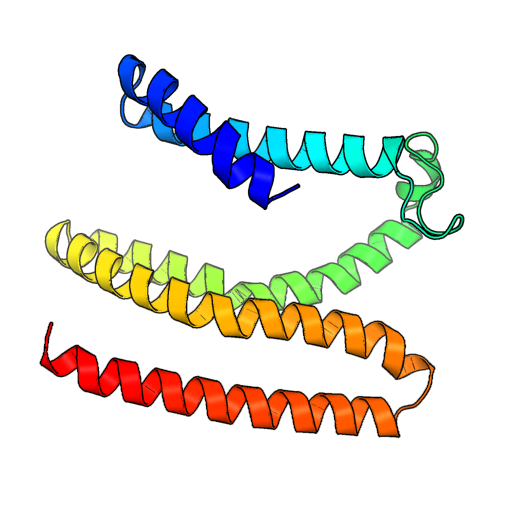.785 10.416 1.00 81.81 80 GLY A CA 1
ATOM 632 C C . GLY A 1 80 ? -1.134 9.682 9.367 1.00 81.81 80 GLY A C 1
ATOM 633 O O . GLY A 1 80 ? -0.007 9.375 8.976 1.00 81.81 80 GLY A O 1
ATOM 634 N N . GLY A 1 81 ? -2.235 9.140 8.840 1.00 79.31 81 GLY A N 1
ATOM 635 C CA . GLY A 1 81 ? -2.212 8.185 7.730 1.00 79.31 81 GLY A CA 1
ATOM 636 C C . GLY A 1 81 ? -1.690 8.797 6.427 1.00 79.31 81 GLY A C 1
ATOM 637 O O . GLY A 1 81 ? -0.885 8.171 5.742 1.00 79.31 81 GLY A O 1
ATOM 638 N N . ILE A 1 82 ? -2.078 10.035 6.111 1.00 82.00 82 ILE A N 1
ATOM 639 C CA . ILE A 1 82 ? -1.579 10.767 4.934 1.00 82.00 82 ILE A CA 1
ATOM 640 C C . ILE A 1 82 ? -0.068 11.002 5.051 1.00 82.00 82 ILE A C 1
ATOM 642 O O . ILE A 1 82 ? 0.660 10.796 4.083 1.00 82.00 82 ILE A O 1
ATOM 646 N N . MET A 1 83 ? 0.431 11.352 6.240 1.00 80.62 83 MET A N 1
ATOM 647 C CA . MET A 1 83 ? 1.874 11.487 6.470 1.00 80.62 83 MET A CA 1
ATOM 648 C C . MET A 1 83 ? 2.623 10.165 6.264 1.00 80.62 83 MET A C 1
ATOM 650 O O . MET A 1 83 ? 3.710 10.168 5.689 1.00 80.62 83 MET A O 1
ATOM 654 N N . SER A 1 84 ? 2.035 9.029 6.654 1.00 78.06 84 SER A N 1
ATOM 655 C CA . SER A 1 84 ? 2.611 7.704 6.375 1.00 78.06 84 SER A CA 1
ATOM 656 C C . SER A 1 84 ? 2.672 7.374 4.879 1.00 78.06 84 SER A C 1
ATOM 658 O O . SER A 1 84 ? 3.481 6.539 4.493 1.00 78.06 84 SER A O 1
ATOM 660 N N . GLN A 1 85 ? 1.843 8.005 4.044 1.00 79.50 85 GLN A N 1
ATOM 661 C CA . GLN A 1 85 ? 1.845 7.832 2.584 1.00 79.50 85 GLN A CA 1
ATOM 662 C C . GLN A 1 85 ? 2.806 8.792 1.864 1.00 79.50 85 GLN A C 1
ATOM 664 O O . GLN A 1 85 ? 2.909 8.754 0.640 1.00 79.50 85 GLN A O 1
ATOM 669 N N . SER A 1 86 ? 3.537 9.643 2.596 1.00 80.12 86 SER A N 1
ATOM 670 C CA . SER A 1 86 ? 4.512 10.579 2.009 1.00 80.12 86 SER A CA 1
ATOM 671 C C . SER A 1 86 ? 5.610 9.885 1.194 1.00 80.12 86 SER A C 1
ATOM 673 O O . SER A 1 86 ? 6.104 10.458 0.224 1.00 80.12 86 SER A O 1
ATOM 675 N N . GLU A 1 87 ? 5.936 8.634 1.529 1.00 79.81 87 GLU A N 1
ATOM 676 C CA . GLU A 1 87 ? 6.852 7.792 0.755 1.00 79.81 87 GLU A CA 1
ATOM 677 C C . GLU A 1 87 ? 6.385 7.632 -0.701 1.00 79.81 87 GLU A C 1
ATOM 679 O O . GLU A 1 87 ? 7.183 7.702 -1.634 1.00 79.81 87 GLU A O 1
ATOM 684 N N . TRP A 1 88 ? 5.077 7.490 -0.916 1.00 80.12 88 TRP A N 1
ATOM 685 C CA . TRP A 1 88 ? 4.519 7.277 -2.246 1.00 80.12 88 TRP A CA 1
ATOM 686 C C . TRP A 1 88 ? 4.623 8.529 -3.123 1.00 80.12 88 TRP A C 1
ATOM 688 O O . TRP A 1 88 ? 5.036 8.451 -4.278 1.00 80.12 88 TRP A O 1
ATOM 698 N N . VAL A 1 89 ? 4.358 9.698 -2.535 1.00 84.50 89 VAL A N 1
ATOM 699 C CA . VAL A 1 89 ? 4.529 10.997 -3.206 1.00 84.50 89 VAL A CA 1
ATOM 700 C C . VAL A 1 89 ? 5.988 11.206 -3.623 1.00 84.50 89 VAL A C 1
ATOM 702 O O . VAL A 1 89 ? 6.259 11.716 -4.709 1.00 84.50 89 VAL A O 1
ATOM 705 N N . PHE A 1 90 ? 6.946 10.773 -2.797 1.00 85.31 90 PHE A N 1
ATOM 706 C CA . PHE A 1 90 ? 8.363 10.839 -3.152 1.00 85.31 90 PHE A CA 1
ATOM 707 C C . PHE A 1 90 ? 8.692 9.983 -4.386 1.00 85.31 90 PHE A C 1
ATOM 709 O O . PHE A 1 90 ? 9.395 10.452 -5.285 1.00 85.31 90 PHE A O 1
ATOM 716 N N . PHE A 1 91 ? 8.153 8.761 -4.473 1.00 82.88 91 PHE A N 1
ATOM 717 C CA . PHE A 1 91 ? 8.340 7.907 -5.650 1.00 82.88 91 PHE A CA 1
ATOM 718 C C . PHE A 1 91 ? 7.740 8.515 -6.922 1.00 82.88 91 PHE A C 1
ATOM 720 O O . PHE A 1 91 ? 8.371 8.443 -7.978 1.00 82.88 91 PHE A O 1
ATOM 727 N N . GLU A 1 92 ? 6.572 9.153 -6.842 1.00 84.88 92 GLU A N 1
ATOM 728 C CA . GLU A 1 92 ? 5.975 9.841 -7.995 1.00 84.88 92 GLU A CA 1
ATOM 729 C C . GLU A 1 92 ? 6.849 10.989 -8.494 1.00 84.88 92 GLU A C 1
ATOM 731 O O . GLU A 1 92 ? 7.125 11.089 -9.691 1.00 84.88 92 GLU A O 1
ATOM 736 N N . VAL A 1 93 ? 7.333 11.829 -7.576 1.00 89.38 93 VAL A N 1
ATOM 737 C CA . VAL A 1 93 ? 8.228 12.940 -7.913 1.00 89.38 93 VAL A CA 1
ATOM 738 C C . VAL A 1 93 ? 9.496 12.414 -8.590 1.00 89.38 93 VAL A C 1
ATOM 740 O O . VAL A 1 93 ? 9.897 12.939 -9.629 1.00 89.38 93 VAL A O 1
ATOM 743 N N . LEU A 1 94 ? 10.091 11.336 -8.071 1.00 87.75 94 LEU A N 1
ATOM 744 C CA . LEU A 1 94 ? 11.265 10.703 -8.672 1.00 87.75 94 LEU A CA 1
ATOM 745 C C . LEU A 1 94 ? 10.989 10.204 -10.101 1.00 87.75 94 LEU A C 1
ATOM 747 O O . LEU A 1 94 ? 11.794 10.451 -11.000 1.00 87.75 94 LEU A O 1
ATOM 751 N N . ILE A 1 95 ? 9.849 9.549 -10.336 1.00 86.06 95 ILE A N 1
ATOM 752 C CA . ILE A 1 95 ? 9.456 9.070 -11.670 1.00 86.06 95 ILE A CA 1
ATOM 753 C C . ILE A 1 95 ? 9.258 10.242 -12.636 1.00 86.06 95 ILE A C 1
ATOM 755 O O . ILE A 1 95 ? 9.705 10.158 -13.781 1.00 86.06 95 ILE A O 1
ATOM 759 N N . LEU A 1 96 ? 8.645 11.343 -12.189 1.00 88.19 96 LEU A N 1
ATOM 760 C CA . LEU A 1 96 ? 8.497 12.556 -13.000 1.00 88.19 96 LEU A CA 1
ATOM 761 C C . LEU A 1 96 ? 9.860 13.134 -13.388 1.00 88.19 96 LEU A C 1
ATOM 763 O O . LEU A 1 96 ? 10.070 13.461 -14.557 1.00 88.19 96 LEU A O 1
ATOM 767 N N . PHE A 1 97 ? 10.809 13.191 -12.449 1.00 89.88 97 PHE A N 1
ATOM 768 C CA . PHE A 1 97 ? 12.175 13.629 -12.740 1.00 89.88 97 PHE A CA 1
ATOM 769 C C . PHE A 1 97 ? 12.855 12.720 -13.767 1.00 89.88 97 PHE A C 1
ATOM 771 O O . PHE A 1 97 ? 13.365 13.215 -14.773 1.00 89.88 97 PHE A O 1
ATOM 778 N N . VAL A 1 98 ? 12.813 11.398 -13.580 1.00 88.50 98 VAL A N 1
ATOM 779 C CA . VAL A 1 98 ? 13.404 10.442 -14.533 1.00 88.50 98 VAL A CA 1
ATOM 780 C C . VAL A 1 98 ? 12.717 10.518 -15.902 1.00 88.50 98 VAL A C 1
ATOM 782 O O . VAL A 1 98 ? 13.383 10.395 -16.929 1.00 88.50 98 VAL A O 1
ATOM 785 N N . GLY A 1 99 ? 11.415 10.804 -15.939 1.00 87.50 99 GLY A N 1
ATOM 786 C CA . GLY A 1 99 ? 10.661 11.021 -17.173 1.00 87.50 99 GLY A CA 1
ATOM 787 C C . GLY A 1 99 ? 11.175 12.195 -18.008 1.00 87.50 99 GLY A C 1
ATOM 788 O O . GLY A 1 99 ? 11.131 12.127 -19.236 1.00 87.50 99 GLY A O 1
ATOM 789 N N . THR A 1 100 ? 11.737 13.234 -17.378 1.00 89.81 100 THR A N 1
ATOM 790 C CA . THR A 1 100 ? 12.341 14.364 -18.110 1.00 89.81 100 THR A CA 1
ATOM 791 C C . THR A 1 100 ? 13.691 14.023 -18.755 1.00 89.81 100 THR A C 1
ATOM 793 O O . THR A 1 100 ? 14.091 14.689 -19.706 1.00 89.81 100 THR A O 1
ATOM 796 N N . LEU A 1 101 ? 14.367 12.957 -18.303 1.00 87.62 101 LEU A N 1
ATOM 797 C CA . LEU A 1 101 ? 15.647 12.480 -18.854 1.00 87.62 101 LEU A CA 1
ATOM 798 C C . LEU A 1 101 ? 15.487 11.650 -20.144 1.00 87.62 101 LEU A C 1
ATOM 800 O O . LEU A 1 101 ? 16.479 11.325 -20.796 1.00 87.62 101 LEU A O 1
ATOM 804 N N . GLY A 1 102 ? 14.252 11.309 -20.522 1.00 88.88 102 GLY A N 1
ATOM 805 C CA . GLY A 1 102 ? 13.921 10.598 -21.756 1.00 88.88 102 GLY A CA 1
ATOM 806 C C . GLY A 1 102 ? 13.399 9.173 -21.545 1.00 88.88 102 GLY A C 1
ATOM 807 O O . GLY A 1 102 ? 13.377 8.628 -20.443 1.00 88.88 102 GLY A O 1
ATOM 808 N N . VAL A 1 103 ? 12.972 8.545 -22.645 1.00 88.25 103 VAL A N 1
ATOM 809 C CA . VAL A 1 103 ? 12.239 7.262 -22.628 1.00 88.25 103 VAL A CA 1
ATOM 810 C C . VAL A 1 103 ? 13.115 6.080 -22.192 1.00 88.25 103 VAL A C 1
ATOM 812 O O . VAL A 1 103 ? 12.638 5.171 -21.514 1.00 88.25 103 VAL A O 1
ATOM 815 N N . MET A 1 104 ? 14.402 6.094 -22.552 1.00 88.19 104 MET A N 1
ATOM 816 C CA . MET A 1 104 ? 15.342 5.021 -22.208 1.00 88.19 104 MET A CA 1
ATOM 817 C C . MET A 1 104 ? 15.638 4.963 -20.695 1.00 88.19 104 MET A C 1
ATOM 819 O O . MET A 1 104 ? 15.414 3.903 -20.105 1.00 88.19 104 MET A O 1
ATOM 823 N N . PRO A 1 105 ? 16.051 6.066 -20.029 1.00 84.25 105 PRO A N 1
ATOM 824 C CA . PRO A 1 105 ? 16.191 6.094 -18.570 1.00 84.25 105 PRO A CA 1
ATOM 825 C C . PRO A 1 105 ? 14.896 5.740 -17.834 1.00 84.25 105 PRO A C 1
ATOM 827 O O . PRO A 1 105 ? 14.932 4.987 -16.861 1.00 84.25 105 PRO A O 1
ATOM 830 N N . LEU A 1 106 ? 13.752 6.228 -18.328 1.00 86.00 106 LEU A N 1
ATOM 831 C CA . LEU A 1 106 ? 12.445 5.932 -17.746 1.00 86.00 106 LEU A CA 1
ATOM 832 C C . LEU A 1 106 ? 12.134 4.435 -17.777 1.00 86.00 106 LEU A C 1
ATOM 834 O O . LEU A 1 106 ? 11.771 3.874 -16.750 1.00 86.00 106 LEU A O 1
ATOM 838 N N . SER A 1 107 ? 12.345 3.773 -18.914 1.00 85.56 107 SER A N 1
ATOM 839 C CA . SER A 1 107 ? 12.036 2.346 -19.072 1.00 85.56 107 SER A CA 1
ATOM 840 C C . SER A 1 107 ? 12.862 1.462 -18.131 1.00 85.56 107 SER A C 1
ATOM 842 O O . SER A 1 107 ? 12.321 0.550 -17.504 1.00 85.56 107 SER A O 1
ATOM 844 N N . ILE A 1 108 ? 14.157 1.759 -17.976 1.00 86.62 108 ILE A N 1
ATOM 845 C CA . ILE A 1 108 ? 15.047 1.033 -17.054 1.00 86.62 108 ILE A CA 1
ATOM 846 C C . ILE A 1 108 ? 14.608 1.262 -15.602 1.00 86.62 108 ILE A C 1
ATOM 848 O O . ILE A 1 108 ? 14.491 0.309 -14.827 1.00 86.62 108 ILE A O 1
ATOM 852 N N . HIS A 1 109 ? 14.317 2.516 -15.245 1.00 87.44 109 HIS A N 1
ATOM 853 C CA . HIS A 1 109 ? 13.844 2.866 -13.911 1.00 87.44 109 HIS A CA 1
ATOM 854 C C . HIS A 1 109 ? 12.514 2.183 -13.580 1.00 87.44 109 HIS A C 1
ATOM 856 O O . HIS A 1 109 ? 12.364 1.677 -12.475 1.00 87.44 109 HIS A O 1
ATOM 862 N N . THR A 1 110 ? 11.566 2.105 -14.519 1.00 86.88 110 THR A N 1
ATOM 863 C CA . THR A 1 110 ? 10.271 1.451 -14.286 1.00 86.88 110 THR A CA 1
ATOM 864 C C . THR A 1 110 ? 10.432 -0.029 -13.947 1.00 86.88 110 THR A C 1
ATOM 866 O O . THR A 1 110 ? 9.780 -0.497 -13.020 1.00 86.88 110 THR A O 1
ATOM 869 N N . ILE A 1 111 ? 11.316 -0.766 -14.629 1.00 86.25 111 ILE A N 1
ATOM 870 C CA . ILE A 1 111 ? 11.547 -2.191 -14.329 1.00 86.25 111 ILE A CA 1
ATOM 871 C C . ILE A 1 111 ? 12.101 -2.354 -12.908 1.00 86.25 111 ILE A C 1
ATOM 873 O O . ILE A 1 111 ? 11.559 -3.128 -12.118 1.00 86.25 111 ILE A O 1
ATOM 877 N N . ALA A 1 112 ? 13.139 -1.589 -12.558 1.00 84.38 112 ALA A N 1
ATOM 878 C CA . ALA A 1 112 ? 13.726 -1.628 -11.220 1.00 84.38 112 ALA A CA 1
ATOM 879 C C . ALA A 1 112 ? 12.722 -1.191 -10.138 1.00 84.38 112 ALA A C 1
ATOM 881 O O . ALA A 1 112 ? 12.606 -1.841 -9.098 1.00 84.38 112 ALA A O 1
ATOM 882 N N . ALA A 1 113 ? 11.951 -0.135 -10.404 1.00 85.19 113 ALA A N 1
ATOM 883 C CA . ALA A 1 113 ? 10.932 0.377 -9.499 1.00 85.19 113 ALA A CA 1
ATOM 884 C C . ALA A 1 113 ? 9.851 -0.671 -9.218 1.00 85.19 113 ALA A C 1
ATOM 886 O O . ALA A 1 113 ? 9.501 -0.853 -8.061 1.00 85.19 113 ALA A O 1
ATOM 887 N N . GLN A 1 114 ? 9.384 -1.420 -10.224 1.00 85.69 114 GLN A N 1
ATOM 888 C CA . GLN A 1 114 ? 8.388 -2.478 -10.011 1.00 85.69 114 GLN A CA 1
ATOM 889 C C . GLN A 1 114 ? 8.908 -3.593 -9.094 1.00 85.69 114 GLN A C 1
ATOM 891 O O . GLN A 1 114 ? 8.191 -4.041 -8.197 1.00 85.69 114 GLN A O 1
ATOM 896 N N . VAL A 1 115 ? 10.169 -4.009 -9.260 1.00 84.06 115 VAL A N 1
ATOM 897 C CA . VAL A 1 115 ? 10.800 -5.001 -8.370 1.00 84.06 115 VAL A CA 1
ATOM 898 C C . VAL A 1 115 ? 10.867 -4.473 -6.934 1.00 84.06 115 VAL A C 1
ATOM 900 O O . VAL A 1 115 ? 10.531 -5.190 -5.986 1.00 84.06 115 VAL A O 1
ATOM 903 N N . ILE A 1 116 ? 11.241 -3.203 -6.760 1.00 83.50 116 ILE A N 1
ATOM 904 C CA . ILE A 1 116 ? 11.281 -2.548 -5.446 1.00 83.50 116 ILE A CA 1
ATOM 905 C C . ILE A 1 116 ? 9.871 -2.435 -4.853 1.00 83.50 116 ILE A C 1
ATOM 907 O O . ILE A 1 116 ? 9.677 -2.771 -3.688 1.00 83.50 116 ILE A O 1
ATOM 911 N N . THR A 1 117 ? 8.864 -2.041 -5.634 1.00 84.44 117 THR A N 1
ATOM 912 C CA . THR A 1 117 ? 7.475 -1.928 -5.169 1.00 84.44 117 THR A CA 1
ATOM 913 C C . THR A 1 117 ? 6.965 -3.262 -4.633 1.00 84.44 117 THR A C 1
ATOM 915 O O . THR A 1 117 ? 6.464 -3.307 -3.511 1.00 84.44 117 THR A O 1
ATOM 918 N N . VAL A 1 118 ? 7.160 -4.367 -5.360 1.00 83.25 118 VAL A N 1
ATOM 919 C CA . VAL A 1 118 ? 6.780 -5.713 -4.883 1.00 83.25 118 VAL A CA 1
ATOM 920 C C . VAL A 1 118 ? 7.501 -6.065 -3.576 1.00 83.25 118 VAL A C 1
ATOM 922 O O . VAL A 1 118 ? 6.898 -6.614 -2.650 1.00 83.25 118 VAL A O 1
ATOM 925 N N . SER A 1 119 ? 8.777 -5.692 -3.474 1.00 81.62 119 SER A N 1
ATOM 926 C CA . SER A 1 119 ? 9.598 -5.907 -2.280 1.00 81.62 119 SER A CA 1
ATOM 927 C C . SER A 1 119 ? 9.070 -5.146 -1.059 1.00 81.62 119 SER A C 1
ATOM 929 O O . SER A 1 119 ? 9.044 -5.696 0.041 1.00 81.62 119 SER A O 1
ATOM 931 N N . VAL A 1 120 ? 8.601 -3.909 -1.249 1.00 81.06 120 VAL A N 1
ATOM 932 C CA . VAL A 1 120 ? 8.078 -3.030 -0.186 1.00 81.06 120 VAL A CA 1
ATOM 933 C C . VAL A 1 120 ? 6.620 -3.352 0.178 1.00 81.06 120 VAL A C 1
ATOM 935 O O . VAL A 1 120 ? 6.213 -3.164 1.323 1.00 81.06 120 VAL A O 1
ATOM 938 N N . MET A 1 121 ? 5.823 -3.931 -0.724 1.00 85.69 121 MET A N 1
ATOM 939 C CA . MET A 1 121 ? 4.435 -4.312 -0.410 1.00 85.69 121 MET A CA 1
ATOM 940 C C . MET A 1 121 ? 4.331 -5.360 0.709 1.00 85.69 121 MET A C 1
ATOM 942 O O . MET A 1 121 ? 3.391 -5.318 1.506 1.00 85.69 121 MET A O 1
ATOM 946 N N . THR A 1 122 ? 5.298 -6.276 0.799 1.00 83.06 122 THR A N 1
ATOM 947 C CA . THR A 1 122 ? 5.327 -7.319 1.837 1.00 83.06 122 THR A CA 1
ATOM 948 C C . THR A 1 122 ? 5.441 -6.737 3.257 1.00 83.06 122 THR A C 1
ATOM 950 O O . THR A 1 122 ? 4.558 -7.011 4.078 1.00 83.06 122 THR A O 1
ATOM 953 N N . PRO A 1 123 ? 6.461 -5.914 3.590 1.00 81.88 123 PRO A N 1
ATOM 954 C CA . PRO A 1 123 ? 6.555 -5.296 4.910 1.00 81.88 123 PRO A CA 1
ATOM 955 C C . PRO A 1 123 ? 5.402 -4.325 5.184 1.00 81.88 123 PRO A C 1
ATOM 957 O O . PRO A 1 123 ? 4.889 -4.313 6.302 1.00 81.88 123 PRO A O 1
ATOM 960 N N . THR A 1 124 ? 4.919 -3.582 4.184 1.00 84.38 124 THR A N 1
ATOM 961 C CA . THR A 1 124 ? 3.782 -2.661 4.357 1.00 84.38 124 THR A CA 1
ATOM 962 C C . THR A 1 124 ? 2.495 -3.395 4.737 1.00 84.38 124 THR A C 1
ATOM 964 O O . THR A 1 124 ? 1.805 -2.989 5.674 1.00 84.38 124 THR A O 1
ATOM 967 N N . GLY A 1 125 ? 2.183 -4.521 4.084 1.00 86.12 125 GLY A N 1
ATOM 968 C CA . GLY A 1 125 ? 1.020 -5.341 4.442 1.00 86.12 125 GLY A CA 1
ATOM 969 C C . GLY A 1 125 ? 1.089 -5.857 5.882 1.00 86.12 125 GLY A C 1
ATOM 970 O O . GLY A 1 125 ? 0.100 -5.823 6.621 1.00 86.12 125 GLY A O 1
ATOM 971 N N . MET A 1 126 ? 2.280 -6.263 6.317 1.00 85.06 126 MET A N 1
ATOM 972 C CA . MET A 1 126 ? 2.504 -6.711 7.688 1.00 85.06 126 MET A CA 1
ATOM 973 C C . MET A 1 126 ? 2.446 -5.567 8.707 1.00 85.06 126 MET A C 1
ATOM 975 O O . MET A 1 126 ? 1.898 -5.755 9.795 1.00 85.06 126 MET A O 1
ATOM 979 N N . ALA A 1 127 ? 2.939 -4.376 8.363 1.00 85.88 127 ALA A N 1
ATOM 980 C CA . ALA A 1 127 ? 2.824 -3.185 9.200 1.00 85.88 127 ALA A CA 1
ATOM 981 C C . ALA A 1 127 ? 1.353 -2.808 9.438 1.00 85.88 127 ALA A C 1
ATOM 983 O O . ALA A 1 127 ? 0.967 -2.527 10.573 1.00 85.88 127 ALA A O 1
ATOM 984 N N . ILE A 1 128 ? 0.504 -2.888 8.407 1.00 88.19 128 ILE A N 1
ATOM 985 C CA . ILE A 1 128 ? -0.947 -2.680 8.542 1.00 88.19 128 ILE A CA 1
ATOM 986 C C . ILE 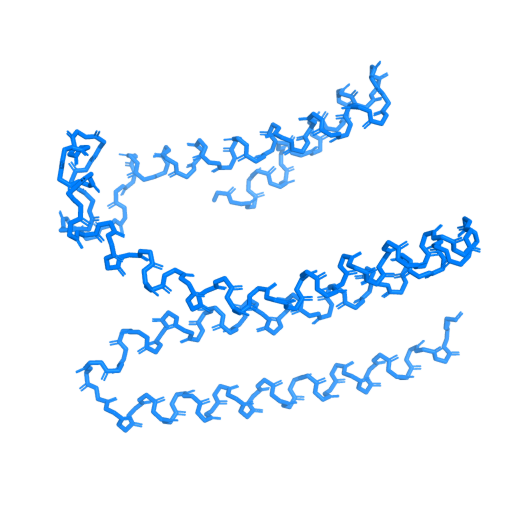A 1 128 ? -1.553 -3.728 9.489 1.00 88.19 128 ILE A C 1
ATOM 988 O O . ILE A 1 128 ? -2.299 -3.376 10.406 1.00 88.19 128 ILE A O 1
ATOM 992 N N . ALA A 1 129 ? -1.196 -5.007 9.330 1.00 88.44 129 ALA A N 1
ATOM 993 C CA . ALA A 1 129 ? -1.677 -6.075 10.209 1.00 88.44 129 ALA A CA 1
ATOM 994 C C . ALA A 1 129 ? -1.239 -5.878 11.674 1.00 88.44 129 ALA A C 1
ATOM 996 O O . ALA A 1 129 ? -2.029 -6.103 12.597 1.00 88.44 129 ALA A O 1
ATOM 997 N N . LEU A 1 130 ? -0.000 -5.430 11.898 1.00 89.12 130 LEU A N 1
ATOM 998 C CA . LEU A 1 130 ? 0.519 -5.110 13.226 1.00 89.12 130 LEU A CA 1
ATOM 999 C C . LEU A 1 130 ? -0.226 -3.921 13.843 1.00 89.12 130 LEU A C 1
ATOM 1001 O O . LEU A 1 130 ? -0.627 -4.013 15.001 1.00 89.12 130 LEU A O 1
ATOM 1005 N N . SER A 1 131 ? -0.469 -2.852 13.081 1.00 88.25 131 SER A N 1
ATOM 1006 C CA . SER A 1 131 ? -1.221 -1.674 13.534 1.00 88.25 131 SER A CA 1
ATOM 1007 C C . SER A 1 131 ? -2.631 -2.034 14.005 1.00 88.25 131 SER A C 1
ATOM 1009 O O . SER A 1 131 ? -3.048 -1.594 15.076 1.00 88.25 131 SER A O 1
ATOM 1011 N N . VAL A 1 132 ? -3.338 -2.909 13.277 1.00 89.12 132 VAL A N 1
ATOM 1012 C CA . VAL A 1 132 ? -4.661 -3.409 13.697 1.00 89.12 132 VAL A CA 1
ATOM 1013 C C . VAL A 1 132 ? -4.565 -4.184 15.017 1.00 89.12 132 VAL A C 1
ATOM 1015 O O . VAL A 1 132 ? -5.339 -3.938 15.943 1.00 89.12 132 VAL A O 1
ATOM 1018 N N . ARG A 1 133 ? -3.589 -5.094 15.151 1.00 88.62 133 ARG A N 1
ATOM 1019 C CA . ARG A 1 133 ? -3.405 -5.880 16.386 1.00 88.62 133 ARG A CA 1
ATOM 1020 C C . ARG A 1 133 ? -2.992 -5.017 17.578 1.00 88.62 133 ARG A C 1
ATOM 1022 O O . ARG A 1 133 ? -3.461 -5.252 18.694 1.00 88.62 133 ARG A O 1
ATOM 1029 N N . LEU A 1 134 ? -2.140 -4.020 17.354 1.00 90.06 134 LEU A N 1
ATOM 1030 C CA . LEU A 1 134 ? -1.745 -3.052 18.374 1.00 90.06 134 LEU A CA 1
ATOM 1031 C C . LEU A 1 134 ? -2.937 -2.205 18.812 1.00 90.06 134 LEU A C 1
ATOM 1033 O O . LEU A 1 134 ? -3.116 -2.038 20.014 1.00 90.06 134 LEU A O 1
ATOM 1037 N N . GLY A 1 135 ? -3.791 -1.763 17.885 1.00 87.25 135 GLY A N 1
ATOM 1038 C CA . GLY A 1 135 ? -5.008 -1.014 18.206 1.00 87.25 135 GLY A CA 1
ATOM 1039 C C . GLY A 1 135 ? -5.936 -1.752 19.177 1.00 87.25 135 GLY A C 1
ATOM 1040 O O . GLY A 1 135 ? -6.469 -1.143 20.099 1.00 87.25 135 GLY A O 1
ATOM 1041 N N . VAL A 1 136 ? -6.063 -3.076 19.037 1.00 88.06 136 VAL A N 1
ATOM 1042 C CA . VAL A 1 136 ? -6.873 -3.910 19.947 1.00 88.06 136 VAL A CA 1
ATOM 1043 C C . VAL A 1 136 ? -6.150 -4.214 21.267 1.00 88.06 136 VAL A C 1
ATOM 1045 O O . VAL A 1 136 ? -6.779 -4.284 22.322 1.00 88.06 136 VAL A O 1
ATOM 1048 N N . THR A 1 137 ? -4.829 -4.399 21.234 1.00 88.12 137 THR A N 1
ATOM 1049 C CA . THR A 1 137 ? -4.048 -4.848 22.405 1.00 88.12 137 THR A CA 1
ATOM 1050 C C . THR A 1 137 ? -3.657 -3.696 23.336 1.00 88.12 137 THR A C 1
ATOM 1052 O O . THR A 1 137 ? -3.547 -3.891 24.549 1.00 88.12 137 THR A O 1
ATOM 1055 N N . LEU A 1 138 ? -3.444 -2.496 22.791 1.00 89.38 138 LEU A N 1
ATOM 1056 C CA . LEU A 1 138 ? -2.953 -1.332 23.530 1.00 89.38 138 LEU A CA 1
ATOM 1057 C C . LEU A 1 138 ? -3.880 -0.912 24.689 1.00 89.38 138 LEU A C 1
ATOM 1059 O O . LEU A 1 138 ? -3.349 -0.686 25.778 1.00 89.38 138 LEU A O 1
ATOM 1063 N N . PRO A 1 139 ? -5.222 -0.886 24.534 1.00 87.50 139 PRO A N 1
ATOM 1064 C CA . PRO A 1 139 ? -6.135 -0.595 25.643 1.00 87.50 139 PRO A CA 1
ATOM 1065 C C . PRO A 1 139 ? -6.166 -1.691 26.718 1.00 87.50 139 PRO A C 1
ATOM 1067 O O . PRO A 1 139 ? -6.494 -1.412 27.866 1.00 87.50 139 PRO A O 1
ATOM 1070 N N . GLN A 1 140 ? -5.834 -2.938 26.364 1.00 89.19 140 GLN A N 1
ATOM 1071 C CA . GLN A 1 140 ? -5.899 -4.079 27.284 1.00 89.19 140 GLN A CA 1
ATOM 1072 C C . GLN A 1 140 ? -4.648 -4.191 28.157 1.00 89.19 140 GLN A C 1
ATOM 1074 O O . GLN A 1 140 ? -4.743 -4.498 29.343 1.00 89.19 140 GLN A O 1
ATOM 1079 N N . SER A 1 141 ? -3.457 -4.000 27.577 1.00 88.38 141 SER A N 1
ATOM 1080 C CA . SER A 1 141 ? -2.205 -4.025 28.342 1.00 88.38 141 SER A CA 1
ATOM 1081 C C . SER A 1 141 ? -1.026 -3.424 27.575 1.00 88.38 141 SER A C 1
ATOM 1083 O O . SER A 1 141 ? -0.652 -3.874 26.490 1.00 88.38 141 SER A O 1
ATOM 1085 N N . HIS A 1 142 ? -0.350 -2.464 28.205 1.00 88.38 142 HIS A N 1
ATOM 1086 C CA . HIS A 1 142 ? 0.814 -1.800 27.619 1.00 88.38 142 HIS A CA 1
ATOM 1087 C C . HIS A 1 142 ? 2.021 -2.745 27.451 1.00 88.38 142 HIS A C 1
ATOM 1089 O O . HIS A 1 142 ? 2.732 -2.690 26.447 1.00 88.38 142 HIS A O 1
ATOM 1095 N N . HIS A 1 143 ? 2.231 -3.665 28.400 1.00 88.12 143 HIS A N 1
ATOM 1096 C CA . HIS A 1 143 ? 3.331 -4.633 28.335 1.00 88.12 143 HIS A CA 1
ATOM 1097 C C . HIS A 1 143 ? 3.185 -5.613 27.163 1.00 88.12 143 HIS A C 1
ATOM 1099 O O . HIS A 1 143 ? 4.152 -5.827 26.432 1.00 88.12 143 HIS A O 1
ATOM 1105 N N . ARG A 1 144 ? 1.986 -6.170 26.922 1.00 85.56 144 ARG A N 1
ATOM 1106 C CA . ARG A 1 144 ? 1.782 -7.091 25.787 1.00 85.56 144 ARG A CA 1
ATOM 1107 C C . ARG A 1 144 ? 1.915 -6.375 24.449 1.00 85.56 144 ARG A C 1
ATOM 1109 O O . ARG A 1 144 ? 2.496 -6.948 23.536 1.00 85.56 144 ARG A O 1
ATOM 1116 N N . ALA A 1 145 ? 1.452 -5.128 24.346 1.00 88.56 145 ALA A N 1
ATOM 1117 C CA . ALA A 1 145 ? 1.633 -4.323 23.139 1.00 88.56 145 ALA A CA 1
ATOM 1118 C C . ALA A 1 145 ? 3.123 -4.102 22.815 1.00 88.56 145 ALA A C 1
ATOM 1120 O O . ALA A 1 145 ? 3.533 -4.291 21.671 1.00 88.56 145 ALA A O 1
ATOM 1121 N N . LYS A 1 146 ? 3.954 -3.801 23.827 1.00 88.94 146 LYS A N 1
ATOM 1122 C CA . LYS A 1 146 ? 5.414 -3.680 23.664 1.00 88.94 146 LYS A CA 1
ATOM 1123 C C . LYS A 1 146 ? 6.064 -4.977 23.190 1.00 88.94 146 LYS A C 1
ATOM 1125 O O . LYS A 1 146 ? 6.842 -4.944 22.243 1.00 88.94 146 LYS A O 1
ATOM 1130 N N . HIS A 1 147 ? 5.735 -6.110 23.812 1.00 89.44 147 HIS A N 1
ATOM 1131 C CA . HIS A 1 147 ? 6.271 -7.406 23.388 1.00 89.44 147 HIS A CA 1
ATOM 1132 C C . HIS A 1 147 ? 5.825 -7.773 21.971 1.00 89.44 147 HIS A C 1
ATOM 1134 O O . HIS A 1 147 ? 6.653 -8.178 21.161 1.00 89.44 147 HIS A O 1
ATOM 1140 N N . LEU A 1 148 ? 4.546 -7.577 21.642 1.00 89.88 148 LEU A N 1
ATOM 1141 C CA . LEU A 1 148 ? 4.014 -7.834 20.304 1.00 89.88 148 LEU A CA 1
ATOM 1142 C C . LEU A 1 148 ? 4.734 -6.996 19.243 1.00 89.88 148 LEU A C 1
ATOM 1144 O O . LEU A 1 148 ? 5.125 -7.534 18.207 1.00 89.88 148 LEU A O 1
ATOM 1148 N N . PHE A 1 149 ? 4.933 -5.705 19.515 1.00 90.38 149 PHE A N 1
ATOM 1149 C CA . PHE A 1 149 ? 5.692 -4.817 18.643 1.00 90.38 149 PHE A CA 1
ATOM 1150 C C . PHE A 1 149 ? 7.136 -5.299 18.482 1.00 90.38 149 PHE A C 1
ATOM 1152 O O . PHE A 1 149 ? 7.592 -5.466 17.356 1.00 90.38 149 PHE A O 1
ATOM 1159 N N . LEU A 1 150 ? 7.828 -5.591 19.588 1.00 91.31 150 LEU A N 1
ATOM 1160 C CA . LEU A 1 150 ? 9.231 -6.004 19.575 1.00 91.31 150 LEU A CA 1
ATOM 1161 C C . LEU A 1 150 ? 9.443 -7.313 18.801 1.00 91.31 150 LEU A C 1
ATOM 1163 O O . LEU A 1 150 ? 10.320 -7.383 17.944 1.00 91.31 150 LEU A O 1
ATOM 1167 N N . TYR A 1 151 ? 8.628 -8.337 19.066 1.00 90.88 151 TYR A N 1
ATOM 1168 C CA . TYR A 1 151 ? 8.726 -9.617 18.362 1.00 90.88 151 TYR A CA 1
ATOM 1169 C C . TYR A 1 151 ? 8.410 -9.470 16.877 1.00 90.88 151 TYR A C 1
ATOM 1171 O O . TYR A 1 151 ? 9.144 -9.998 16.045 1.00 90.88 151 TYR A O 1
ATOM 1179 N N . SER A 1 152 ? 7.358 -8.723 16.537 1.00 88.69 152 SER A N 1
ATOM 1180 C CA . SER A 1 152 ? 6.998 -8.489 15.137 1.00 88.69 152 SER A CA 1
ATOM 1181 C C . SER A 1 152 ? 8.112 -7.728 14.416 1.00 88.69 152 SER A C 1
ATOM 1183 O O . SER A 1 152 ? 8.549 -8.152 13.353 1.00 88.69 152 SER A O 1
ATOM 1185 N N . TYR A 1 153 ? 8.651 -6.674 15.032 1.00 89.19 153 TYR A N 1
ATOM 1186 C CA . TYR A 1 153 ? 9.772 -5.903 14.499 1.00 89.19 153 TYR A CA 1
ATOM 1187 C C . TYR A 1 153 ? 11.022 -6.763 14.266 1.00 89.19 153 TYR A C 1
ATOM 1189 O O . TYR A 1 153 ? 11.626 -6.685 13.196 1.00 89.19 153 TYR A O 1
ATOM 1197 N N . LEU A 1 154 ? 11.392 -7.617 15.227 1.00 91.12 154 LEU A N 1
ATOM 1198 C CA . LEU A 1 154 ? 12.539 -8.522 15.093 1.00 91.12 154 LEU A CA 1
ATOM 1199 C C . LEU A 1 154 ? 12.348 -9.509 13.939 1.00 91.12 154 LEU A C 1
ATOM 1201 O O . LEU A 1 154 ? 13.234 -9.648 13.098 1.00 91.12 154 LEU A O 1
ATOM 1205 N N . ILE A 1 155 ? 11.182 -10.155 13.869 1.00 88.75 155 ILE A N 1
ATOM 1206 C CA . ILE A 1 155 ? 10.860 -11.110 12.802 1.00 88.75 155 ILE A CA 1
ATOM 1207 C C . ILE A 1 155 ? 10.884 -10.412 11.435 1.00 88.75 155 ILE A C 1
ATOM 1209 O O . ILE A 1 155 ? 11.477 -10.940 10.495 1.00 88.75 155 ILE A O 1
ATOM 1213 N N . PHE A 1 156 ? 10.306 -9.212 11.320 1.00 86.44 156 PHE A N 1
ATOM 1214 C CA . PHE A 1 156 ? 10.302 -8.456 10.064 1.00 86.44 156 PHE A CA 1
ATOM 1215 C C . PHE A 1 156 ? 11.688 -8.000 9.645 1.00 86.44 156 PHE A C 1
ATOM 1217 O O . PHE A 1 156 ? 12.030 -8.117 8.472 1.00 86.44 156 PHE A O 1
ATOM 1224 N N . THR A 1 157 ? 12.499 -7.533 10.590 1.00 86.38 157 THR A N 1
ATOM 1225 C CA . THR A 1 157 ? 13.871 -7.107 10.301 1.00 86.38 157 THR A CA 1
ATOM 1226 C C . THR A 1 157 ? 14.703 -8.282 9.792 1.00 86.38 157 THR A C 1
ATOM 1228 O O . THR A 1 157 ? 15.414 -8.139 8.801 1.00 86.38 157 THR A O 1
ATOM 1231 N N . LEU A 1 158 ? 14.571 -9.461 10.409 1.00 89.00 158 LEU A N 1
ATOM 1232 C CA . LEU A 1 158 ? 15.259 -10.677 9.965 1.00 89.00 158 LEU A CA 1
ATOM 1233 C C . LEU A 1 158 ? 14.782 -11.141 8.584 1.00 89.00 158 LEU A C 1
ATOM 1235 O O . LEU A 1 158 ? 15.605 -11.462 7.727 1.00 89.00 158 LEU A O 1
ATOM 1239 N N . PHE A 1 159 ? 13.468 -11.144 8.348 1.00 86.88 159 PHE A N 1
ATOM 1240 C CA . PHE A 1 159 ? 12.899 -11.515 7.053 1.00 86.88 159 PHE A CA 1
ATOM 1241 C C . PHE A 1 159 ? 13.351 -10.559 5.940 1.00 86.88 159 PHE A C 1
ATOM 1243 O O . PHE A 1 159 ? 13.777 -11.003 4.875 1.00 86.88 159 PHE A O 1
ATOM 1250 N N . TYR A 1 160 ? 13.320 -9.250 6.202 1.00 84.88 160 TYR A N 1
ATOM 1251 C CA . TYR A 1 160 ? 13.741 -8.229 5.246 1.00 84.88 160 TYR A CA 1
ATOM 1252 C 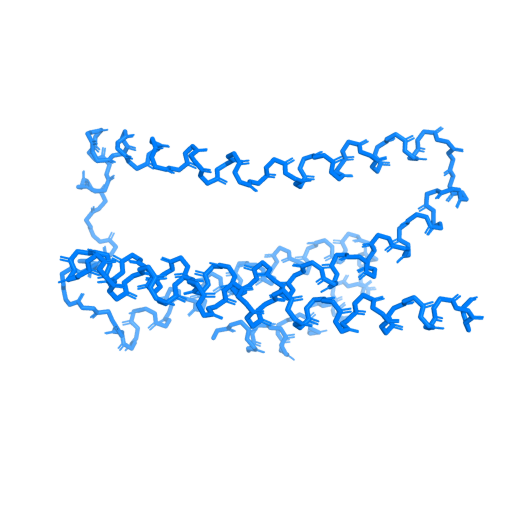C . TYR A 1 160 ? 15.248 -8.276 4.972 1.00 84.88 160 TYR A C 1
ATOM 1254 O O . TYR A 1 160 ? 15.660 -8.140 3.823 1.00 84.88 160 TYR A O 1
ATOM 1262 N N . LEU A 1 161 ? 16.076 -8.537 5.989 1.00 87.19 161 LEU A N 1
ATOM 1263 C CA . LEU A 1 161 ? 17.510 -8.785 5.805 1.00 87.19 161 LEU A CA 1
ATOM 1264 C C . LEU A 1 161 ? 17.757 -9.985 4.890 1.00 87.19 161 LEU A C 1
ATOM 1266 O O . LEU A 1 161 ? 18.526 -9.871 3.938 1.00 87.19 161 LEU A O 1
ATOM 1270 N N . GLY A 1 162 ? 17.076 -11.107 5.136 1.00 86.62 162 GLY A N 1
ATOM 1271 C CA . GLY A 1 162 ? 17.185 -12.295 4.288 1.00 86.62 162 GLY A CA 1
ATOM 1272 C C . GLY A 1 162 ? 16.774 -12.012 2.843 1.00 86.62 162 GLY A C 1
ATOM 1273 O O . GLY A 1 162 ? 17.491 -12.371 1.910 1.00 86.62 162 GLY A O 1
ATOM 1274 N N . PHE A 1 163 ? 15.663 -11.302 2.655 1.00 84.06 163 PHE A N 1
ATOM 1275 C CA . PHE A 1 163 ? 15.175 -10.916 1.334 1.00 84.06 163 PHE A CA 1
ATOM 1276 C C . PHE A 1 163 ? 16.112 -9.925 0.618 1.00 84.06 163 PHE A C 1
ATOM 1278 O O . PHE A 1 163 ? 16.368 -10.066 -0.575 1.00 84.06 163 PHE A O 1
ATOM 1285 N N . SER A 1 164 ? 16.692 -8.966 1.342 1.00 84.44 164 SER A N 1
ATOM 1286 C CA . SER A 1 164 ? 17.678 -8.020 0.807 1.00 84.44 164 SER A CA 1
ATOM 1287 C C . SER A 1 164 ? 18.958 -8.725 0.345 1.00 84.44 164 SER A C 1
ATOM 1289 O O . SER A 1 164 ? 19.444 -8.473 -0.758 1.00 84.44 164 SER A O 1
ATOM 1291 N N . VAL A 1 165 ? 19.469 -9.676 1.135 1.00 87.44 165 VAL A N 1
ATOM 1292 C CA . VAL A 1 165 ? 20.620 -10.508 0.743 1.00 87.44 165 VAL A CA 1
ATOM 1293 C C . VAL A 1 165 ? 20.291 -11.338 -0.498 1.00 87.44 165 VAL A C 1
ATOM 1295 O O . VAL A 1 165 ? 21.105 -11.409 -1.417 1.00 87.44 165 VAL A O 1
ATOM 1298 N N . LEU A 1 166 ? 19.089 -11.914 -0.564 1.00 84.50 166 LEU A N 1
ATOM 1299 C CA . LEU A 1 166 ? 18.614 -12.662 -1.727 1.00 84.50 166 LEU A CA 1
ATOM 1300 C C . LEU A 1 166 ? 18.621 -11.785 -2.990 1.00 84.50 166 LEU A C 1
ATOM 1302 O O . LEU A 1 166 ? 19.209 -12.168 -4.000 1.00 84.50 166 LEU A O 1
ATOM 1306 N N . LEU A 1 167 ? 18.033 -10.586 -2.921 1.00 80.06 167 LEU A N 1
ATOM 1307 C CA . LEU A 1 167 ? 18.039 -9.628 -4.029 1.00 80.06 167 LEU A CA 1
ATOM 1308 C C . LEU A 1 167 ? 19.456 -9.209 -4.427 1.00 80.06 167 LEU A C 1
ATOM 1310 O O . LEU A 1 167 ? 19.746 -9.109 -5.616 1.00 80.06 16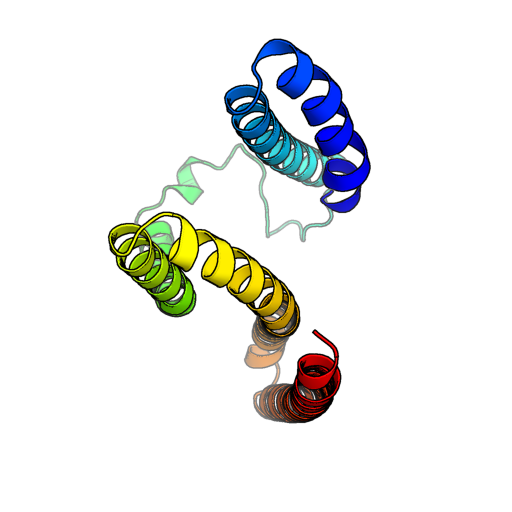7 LEU A O 1
ATOM 1314 N N . TYR A 1 168 ? 20.348 -8.994 -3.460 1.00 83.38 168 TYR A N 1
ATOM 1315 C CA . TYR A 1 168 ? 21.741 -8.652 -3.740 1.00 83.38 168 TYR A CA 1
ATOM 1316 C C . TYR A 1 168 ? 22.469 -9.772 -4.496 1.00 83.38 168 TYR A C 1
ATOM 1318 O O . TYR A 1 168 ? 23.200 -9.495 -5.445 1.00 83.38 168 TYR A O 1
ATOM 1326 N N . VAL A 1 169 ? 22.237 -11.034 -4.124 1.00 85.56 169 VAL A N 1
ATOM 1327 C CA . VAL A 1 169 ? 22.804 -12.197 -4.823 1.00 85.56 169 VAL A CA 1
ATOM 1328 C C . VAL A 1 169 ? 22.222 -12.325 -6.232 1.00 85.56 169 VAL A C 1
ATOM 1330 O O . VAL A 1 169 ? 22.978 -12.513 -7.183 1.00 85.56 169 VAL A O 1
ATOM 1333 N N . PHE A 1 170 ? 20.905 -12.175 -6.399 1.00 80.38 170 PHE A N 1
ATOM 1334 C CA . PHE A 1 170 ? 20.259 -12.274 -7.715 1.00 80.38 170 PHE A CA 1
ATOM 1335 C C . PHE A 1 170 ? 20.541 -11.093 -8.640 1.00 80.38 170 PHE A C 1
ATOM 1337 O O . PHE A 1 170 ? 20.517 -11.273 -9.854 1.00 80.38 170 PHE A O 1
ATOM 1344 N N . ARG A 1 171 ? 20.887 -9.918 -8.103 1.00 70.94 171 ARG A N 1
ATOM 1345 C CA . ARG A 1 171 ? 21.342 -8.769 -8.898 1.00 70.94 171 ARG A CA 1
ATOM 1346 C C . ARG A 1 171 ? 22.552 -9.109 -9.775 1.00 70.94 171 ARG A C 1
ATOM 1348 O O . ARG A 1 171 ? 22.727 -8.485 -10.806 1.00 70.94 171 ARG A O 1
ATOM 1355 N N . ILE A 1 172 ? 23.382 -10.073 -9.375 1.00 57.03 172 ILE A N 1
ATOM 1356 C CA . ILE A 1 172 ? 24.563 -10.500 -10.145 1.00 57.03 172 ILE A CA 1
ATOM 1357 C C . ILE A 1 172 ? 24.162 -11.311 -11.396 1.00 57.03 172 ILE A C 1
ATOM 1359 O O . ILE A 1 172 ? 24.952 -11.426 -12.329 1.00 57.03 172 ILE A O 1
ATOM 1363 N N . TYR A 1 173 ? 22.942 -11.856 -11.433 1.00 56.19 173 TYR A N 1
ATOM 1364 C CA . TYR A 1 173 ? 22.441 -12.726 -12.504 1.00 56.19 173 TYR A CA 1
ATOM 1365 C C . TYR A 1 173 ? 21.444 -12.040 -13.461 1.00 56.19 173 TYR A C 1
ATOM 1367 O O . TYR A 1 173 ? 20.925 -12.708 -14.355 1.00 56.19 173 TYR A O 1
ATOM 1375 N N . ILE A 1 174 ? 21.164 -10.744 -13.269 1.00 49.53 174 ILE A N 1
ATOM 1376 C CA . ILE A 1 174 ? 20.310 -9.894 -14.124 1.00 49.53 174 ILE A CA 1
ATOM 1377 C C . ILE A 1 174 ? 21.199 -8.868 -14.822 1.00 49.53 174 ILE A C 1
ATOM 1379 O O . ILE A 1 174 ? 21.015 -8.678 -16.043 1.00 49.53 174 ILE A O 1
#

Sequence (174 aa):
STLLSCGVTLPLSLFFFVRWFGLLGAATAFVLYQVSQAALLLLYLSCFQPHHPQSWEGLGVWKEALQWKAVKSYIELGLGGIMSQSEWVFFEVLILFVGTLGVMPLSIHTIAAQVITVSVMTPTGMAIALSVRLGVTLPQSHHRAKHLFLYSYLIFTLFYLGFSVLLYVFRIYI

InterPro domains:
  IPR002528 Multi antimicrobial extrusion protein [PF01554] (84-173)

Organism: Cyclophora tenuis (NCBI:txid216820)

pLDDT: mean 80.57, std 9.03, range [49.53, 91.31]

Radius of gyration: 21.28 Å; chains: 1; bounding box: 54×32×57 Å

Foldseek 3Di:
DLVCLVVPQLVVQCVPQCVPPNPVSNVVSVVSSVVVVVVVVVVCCVPVVPDDCVPDVDPPPVVVVPPPVNVVVVVVVVVVVVVVCVVVVVVVVVLVVLVVVDDVSNVVVVVVVVVVVVLVVVVVVLVVVLVVVLVVCVVVDVVVSVVSVVVSVVVVVVVSVVVVVVVVVCVVVD